Protein AF-A0A1G1YHZ7-F1 (afdb_monomer_lite)

Secondary structure (DSSP, 8-state):
-----TT-EEEEEESSHHHHHHHHHHS-GGGEEEEEEPTTS-EEEEEEE-HHHHHHHHHHHHHHT--EEEEEEETTEEEEEEEE--

Foldseek 3Di:
DDPDDPPKWKKKAFPDPVLVVVCPVVAPCVQWDFQDQAPVRGGGTIGTDDPVVVVVCVVCVVVVVTWIWMWIDDDPHTDDTDGDDD

Structure (mmCIF, N/CA/C/O backbone):
data_AF-A0A1G1YHZ7-F1
#
_entry.id   AF-A0A1G1YHZ7-F1
#
loop_
_atom_site.group_PDB
_atom_site.id
_atom_site.type_symbol
_atom_site.label_atom_id
_atom_site.label_alt_id
_atom_site.label_comp_id
_atom_site.label_asym_id
_atom_site.label_entity_id
_atom_site.label_seq_id
_atom_site.pdbx_PDB_ins_code
_atom_site.Cartn_x
_atom_site.Cartn_y
_atom_site.Cartn_z
_atom_site.occupancy
_atom_site.B_iso_or_equiv
_atom_site.auth_seq_id
_atom_site.auth_comp_id
_atom_site.auth_asym_id
_atom_site.auth_atom_id
_atom_site.pdbx_PDB_model_num
ATOM 1 N N . MET A 1 1 ? 15.625 -16.288 3.926 1.00 39.94 1 MET A N 1
ATOM 2 C CA . MET A 1 1 ? 15.847 -14.829 4.025 1.00 39.94 1 MET A CA 1
ATOM 3 C C . MET A 1 1 ? 15.592 -14.246 2.649 1.00 39.94 1 MET A C 1
ATOM 5 O O . MET A 1 1 ? 16.349 -14.543 1.736 1.00 39.94 1 MET A O 1
ATOM 9 N N . ASN A 1 2 ? 14.483 -13.529 2.470 1.00 42.94 2 ASN A N 1
ATOM 10 C CA . ASN A 1 2 ? 14.154 -12.917 1.183 1.00 42.94 2 ASN A CA 1
ATOM 11 C C . ASN A 1 2 ? 15.123 -11.757 0.914 1.00 42.94 2 ASN A C 1
ATOM 13 O O . ASN A 1 2 ? 15.280 -10.867 1.749 1.00 42.94 2 ASN A O 1
ATOM 17 N N . HIS A 1 3 ? 15.796 -11.801 -0.236 1.00 43.56 3 HIS A N 1
ATOM 18 C CA . HIS A 1 3 ? 16.681 -10.747 -0.724 1.00 43.56 3 HIS A CA 1
ATOM 19 C C . HIS A 1 3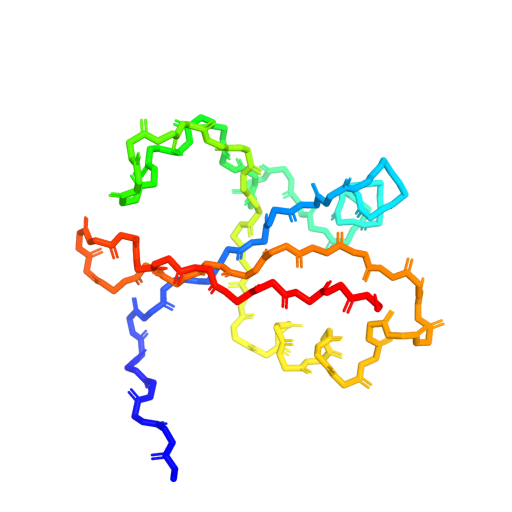 ? 15.848 -9.532 -1.161 1.00 43.56 3 HIS A C 1
ATOM 21 O O . HIS A 1 3 ? 15.589 -9.350 -2.346 1.00 43.56 3 HIS A O 1
ATOM 27 N N . PHE A 1 4 ? 15.401 -8.712 -0.211 1.00 53.47 4 PHE A N 1
ATOM 28 C CA . PHE A 1 4 ? 14.794 -7.416 -0.515 1.00 53.47 4 PHE A CA 1
ATOM 29 C C . PHE A 1 4 ? 15.911 -6.407 -0.775 1.00 53.47 4 PHE A C 1
ATOM 31 O O . PHE A 1 4 ? 16.744 -6.142 0.097 1.00 53.47 4 PHE A O 1
ATOM 38 N N . ASN A 1 5 ? 15.981 -5.892 -1.999 1.00 55.50 5 ASN A N 1
ATOM 39 C CA . ASN A 1 5 ? 17.013 -4.938 -2.378 1.00 55.50 5 ASN A CA 1
ATOM 40 C C . ASN A 1 5 ? 16.650 -3.564 -1.800 1.00 55.50 5 ASN A C 1
ATOM 42 O O . ASN A 1 5 ? 15.484 -3.184 -1.752 1.00 55.50 5 ASN A O 1
ATOM 46 N N . ARG A 1 6 ? 17.650 -2.759 -1.413 1.00 55.34 6 ARG A N 1
ATOM 47 C CA . ARG A 1 6 ? 17.472 -1.388 -0.873 1.00 55.34 6 ARG A CA 1
ATOM 48 C C . ARG A 1 6 ? 16.719 -0.409 -1.800 1.00 55.34 6 ARG A C 1
ATOM 50 O O . ARG A 1 6 ? 16.530 0.740 -1.424 1.00 55.34 6 ARG A O 1
ATOM 57 N N . GLN A 1 7 ? 16.345 -0.839 -3.003 1.00 65.88 7 GLN A N 1
ATOM 58 C CA . GLN A 1 7 ? 15.691 -0.046 -4.046 1.00 65.88 7 GLN A CA 1
ATOM 59 C C . GLN A 1 7 ? 14.217 -0.421 -4.265 1.00 65.88 7 GLN A C 1
ATOM 61 O O . GLN A 1 7 ? 13.570 0.175 -5.123 1.00 65.88 7 GLN A O 1
ATOM 66 N N . ASP A 1 8 ? 13.688 -1.396 -3.524 1.00 77.44 8 ASP A N 1
ATOM 67 C CA . ASP A 1 8 ? 12.301 -1.830 -3.684 1.00 77.44 8 ASP A CA 1
ATOM 68 C C . ASP A 1 8 ? 11.351 -0.784 -3.089 1.00 77.44 8 ASP A C 1
ATOM 70 O O . ASP A 1 8 ? 11.453 -0.428 -1.910 1.00 77.44 8 ASP A O 1
ATOM 74 N N . LEU A 1 9 ? 10.419 -0.289 -3.906 1.00 86.06 9 LEU A N 1
ATOM 75 C CA . LEU A 1 9 ? 9.352 0.602 -3.453 1.00 86.06 9 LEU A CA 1
ATOM 76 C C . LEU A 1 9 ? 8.102 -0.227 -3.171 1.00 86.06 9 LEU A C 1
ATOM 78 O O . LEU A 1 9 ? 7.690 -1.034 -4.003 1.00 86.06 9 LEU A O 1
ATOM 82 N N . TRP A 1 10 ? 7.492 -0.017 -2.011 1.00 88.06 10 TRP A N 1
ATOM 83 C CA . TRP A 1 10 ? 6.328 -0.776 -1.566 1.00 88.06 10 TRP A CA 1
ATOM 84 C C . TRP A 1 10 ? 5.077 0.074 -1.664 1.00 88.06 10 TRP A C 1
ATOM 86 O O . TRP A 1 10 ? 5.116 1.267 -1.370 1.00 88.06 10 TRP A O 1
ATOM 96 N N . PHE A 1 11 ? 3.974 -0.550 -2.054 1.00 90.44 11 PHE A N 1
ATOM 97 C CA . PHE A 1 11 ? 2.705 0.123 -2.263 1.00 90.44 11 PHE A CA 1
ATOM 98 C C . PHE A 1 11 ? 1.550 -0.661 -1.646 1.00 90.44 11 PHE A C 1
ATOM 100 O O . PHE A 1 11 ? 1.561 -1.893 -1.638 1.00 90.44 11 PHE A O 1
ATOM 107 N N . LEU A 1 12 ? 0.542 0.068 -1.177 1.00 90.88 12 LEU A N 1
ATOM 108 C CA . LEU A 1 12 ? -0.700 -0.462 -0.629 1.00 90.88 12 LEU A CA 1
ATOM 109 C C . LEU A 1 12 ? -1.898 0.018 -1.442 1.00 90.88 12 LEU A C 1
ATOM 111 O O . LEU A 1 12 ? -2.036 1.212 -1.697 1.00 90.88 12 LEU A O 1
ATOM 115 N N . GLU A 1 13 ? -2.784 -0.906 -1.785 1.00 91.00 13 GLU A N 1
ATOM 116 C CA . GLU A 1 13 ? -4.118 -0.613 -2.314 1.00 91.00 13 GLU A CA 1
ATOM 117 C C . GLU A 1 13 ? -5.144 -0.970 -1.234 1.00 91.00 13 GLU A C 1
ATOM 119 O O . GLU A 1 13 ? -5.274 -2.152 -0.909 1.00 91.00 13 GLU A O 1
ATOM 124 N N . PRO A 1 14 ? -5.860 0.002 -0.652 1.00 90.06 14 PRO A N 1
A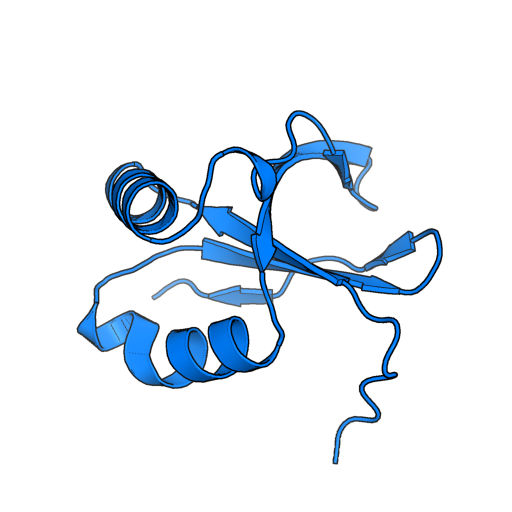TOM 125 C CA . PRO A 1 14 ? -6.957 -0.305 0.257 1.00 90.06 14 PRO A CA 1
ATOM 126 C C . PRO A 1 14 ? -8.109 -0.969 -0.509 1.00 90.06 14 PRO A C 1
ATOM 128 O O . PRO A 1 14 ? -8.520 -0.473 -1.556 1.00 90.06 14 PRO A O 1
ATOM 131 N N . LEU A 1 15 ? -8.652 -2.063 0.029 1.00 89.12 15 LEU A N 1
ATOM 132 C CA . LEU A 1 15 ? -9.790 -2.783 -0.562 1.00 89.12 15 LEU A CA 1
ATOM 133 C C . LEU A 1 15 ? -11.145 -2.307 -0.027 1.00 89.12 15 LEU A C 1
ATOM 135 O O . LEU A 1 15 ? -12.190 -2.676 -0.558 1.00 89.12 15 LEU A O 1
ATOM 139 N N . ASP A 1 16 ? -11.130 -1.481 1.016 1.00 89.56 16 ASP A N 1
ATOM 140 C CA . ASP A 1 16 ? -12.319 -0.930 1.649 1.00 89.56 16 ASP A CA 1
ATOM 141 C C . ASP A 1 16 ? -12.091 0.523 2.120 1.00 89.56 16 ASP A C 1
ATOM 143 O O . ASP A 1 16 ? -10.959 0.987 2.312 1.00 89.56 16 ASP A O 1
ATOM 147 N N . GLU A 1 17 ? -13.188 1.261 2.314 1.00 89.31 17 GLU A N 1
ATOM 148 C CA . GLU A 1 17 ? -13.150 2.680 2.695 1.00 89.31 17 GLU A CA 1
ATOM 149 C C . GLU A 1 17 ? -12.594 2.915 4.110 1.00 89.31 17 GLU A C 1
ATOM 151 O O . GLU A 1 17 ? -12.000 3.964 4.370 1.00 89.31 17 GLU A O 1
ATOM 156 N N . ARG A 1 18 ? -12.715 1.945 5.026 1.00 88.69 18 ARG A N 1
ATOM 157 C CA . ARG A 1 18 ? -12.131 2.051 6.371 1.00 88.69 18 ARG A CA 1
ATOM 158 C C . ARG A 1 18 ? -10.609 1.991 6.282 1.00 88.69 18 ARG A C 1
ATOM 160 O O . ARG A 1 18 ? -9.937 2.845 6.860 1.00 88.69 18 ARG A O 1
ATOM 167 N N . THR A 1 19 ? -10.059 1.038 5.538 1.00 89.06 19 THR A N 1
ATOM 168 C CA . THR A 1 19 ? -8.618 0.906 5.312 1.00 89.06 19 THR A CA 1
ATOM 169 C C . THR A 1 19 ? -8.074 2.143 4.611 1.00 89.06 19 THR A C 1
ATOM 171 O O . THR A 1 19 ? -7.059 2.694 5.035 1.00 89.06 19 THR A O 1
ATOM 174 N N . LYS A 1 20 ? -8.791 2.664 3.610 1.00 89.31 20 LYS A N 1
ATOM 175 C CA . LYS A 1 20 ? -8.445 3.925 2.941 1.00 89.31 20 LYS A CA 1
ATOM 176 C C . LYS A 1 20 ? -8.388 5.105 3.913 1.00 89.31 20 LYS A C 1
ATOM 178 O O . LYS A 1 20 ? -7.421 5.863 3.881 1.00 89.31 20 LYS A O 1
ATOM 183 N N . ALA A 1 21 ? -9.376 5.249 4.799 1.00 88.25 21 ALA A N 1
ATOM 184 C CA . ALA A 1 21 ? -9.393 6.307 5.808 1.00 88.25 21 ALA A CA 1
ATOM 185 C C . ALA A 1 21 ? -8.228 6.177 6.805 1.00 88.25 21 ALA A C 1
ATOM 187 O O . ALA A 1 21 ? -7.587 7.172 7.146 1.00 88.25 21 ALA A O 1
ATOM 188 N N . VAL A 1 22 ? -7.906 4.951 7.232 1.00 87.50 22 VAL A N 1
ATOM 189 C CA . VAL A 1 22 ? -6.762 4.684 8.116 1.00 87.50 22 VAL A CA 1
ATOM 190 C C . VAL A 1 22 ? -5.443 5.037 7.428 1.00 87.50 22 VAL A C 1
ATOM 192 O O . VAL A 1 22 ? -4.624 5.739 8.022 1.00 87.50 22 VAL A O 1
ATOM 195 N N . LEU A 1 23 ? -5.244 4.612 6.177 1.00 86.75 23 LEU A N 1
ATOM 196 C CA . LEU A 1 23 ? -4.047 4.956 5.405 1.00 86.75 23 LEU A CA 1
ATOM 197 C C . LEU A 1 23 ? -3.938 6.469 5.199 1.00 86.75 23 LEU A C 1
ATOM 199 O O . LE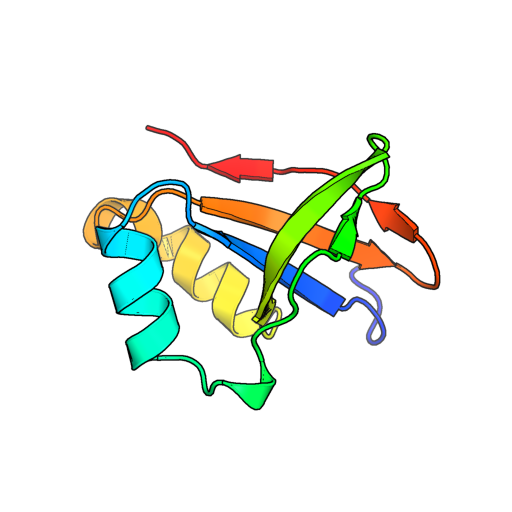U A 1 23 ? -2.880 7.029 5.461 1.00 86.75 23 LEU A O 1
ATOM 203 N N . ALA A 1 24 ? -5.028 7.149 4.837 1.00 87.44 24 ALA A N 1
ATOM 204 C CA . ALA A 1 24 ? -5.054 8.603 4.674 1.00 87.44 24 ALA A CA 1
ATOM 205 C C . ALA A 1 24 ? -4.783 9.375 5.981 1.00 87.44 24 ALA A C 1
ATOM 207 O O . ALA A 1 24 ? -4.258 10.483 5.942 1.00 87.44 24 ALA A O 1
ATOM 208 N N . SER A 1 25 ? -5.115 8.801 7.144 1.00 88.00 25 SER A N 1
ATOM 209 C CA . SER A 1 25 ? -4.805 9.394 8.452 1.00 88.00 25 SER A CA 1
ATOM 210 C C . SER A 1 25 ? -3.360 9.155 8.903 1.00 88.00 25 SER A C 1
ATOM 212 O O . SER A 1 25 ? -2.878 9.876 9.779 1.00 88.00 25 SER A O 1
ATOM 214 N N . LYS A 1 26 ? -2.695 8.114 8.393 1.00 84.06 26 LYS A N 1
ATOM 215 C CA . LYS A 1 26 ? -1.349 7.695 8.826 1.00 84.06 26 LYS A CA 1
ATOM 216 C C . LYS A 1 26 ? -0.252 8.085 7.842 1.00 84.06 26 LYS A C 1
ATOM 218 O O . LYS A 1 26 ? 0.896 8.222 8.253 1.00 84.06 26 LYS A O 1
ATOM 223 N N . LEU A 1 27 ? -0.598 8.231 6.570 1.00 85.25 27 LEU A N 1
ATOM 224 C CA . LEU A 1 27 ? 0.310 8.526 5.473 1.00 85.25 27 LEU A CA 1
ATOM 225 C C . LEU A 1 27 ? -0.060 9.881 4.881 1.00 85.25 27 LEU A C 1
ATOM 227 O O . LEU A 1 27 ? -1.236 10.179 4.673 1.00 85.25 27 LEU A O 1
ATOM 231 N N . SER A 1 28 ? 0.945 10.703 4.598 1.00 81.69 28 SER A N 1
ATOM 232 C CA . SER A 1 28 ? 0.732 11.996 3.960 1.00 81.69 28 SER A CA 1
ATOM 233 C C . SER A 1 28 ? 0.273 11.821 2.512 1.00 81.69 28 SER A C 1
ATOM 235 O O . SER A 1 28 ? 0.498 10.799 1.862 1.00 81.69 28 SER A O 1
ATOM 237 N N . GLN A 1 29 ? -0.363 12.861 1.975 1.00 80.94 29 GLN A N 1
ATOM 238 C CA . GLN A 1 29 ? -0.838 12.869 0.592 1.00 80.94 29 GLN A CA 1
ATOM 239 C C . GLN A 1 29 ? 0.305 12.739 -0.431 1.00 80.94 29 GLN A C 1
ATOM 241 O O . GLN A 1 29 ? 0.080 12.265 -1.537 1.00 80.94 29 GLN A O 1
ATOM 246 N N . GLU A 1 30 ? 1.534 13.088 -0.050 1.00 82.50 30 GLU A N 1
ATOM 247 C CA . GLU A 1 30 ? 2.746 12.892 -0.857 1.00 82.50 30 GLU A CA 1
ATOM 248 C C . GLU A 1 30 ? 3.076 11.411 -1.093 1.00 82.50 30 GLU A C 1
ATOM 250 O O . GLU A 1 30 ? 3.706 11.065 -2.089 1.00 82.50 30 GLU A O 1
ATOM 255 N N . ASN A 1 31 ? 2.620 10.519 -0.209 1.00 85.75 31 ASN A N 1
ATOM 256 C CA . ASN A 1 31 ? 2.744 9.076 -0.391 1.00 85.75 31 ASN A CA 1
ATOM 257 C C . ASN A 1 31 ? 1.661 8.504 -1.312 1.00 85.75 31 ASN A C 1
ATOM 259 O O . ASN A 1 31 ? 1.750 7.339 -1.698 1.00 85.75 31 ASN A O 1
ATOM 263 N N . PHE A 1 32 ? 0.633 9.280 -1.657 1.00 89.19 32 PHE A N 1
ATOM 264 C CA . PHE A 1 32 ? -0.476 8.802 -2.467 1.00 89.19 32 PHE A CA 1
ATOM 265 C C . PHE A 1 32 ? -0.208 9.006 -3.958 1.00 89.19 32 PHE A C 1
ATOM 267 O O . PHE A 1 32 ? -0.093 10.127 -4.447 1.00 89.19 32 PHE A O 1
ATOM 274 N N . SER A 1 33 ? -0.163 7.903 -4.697 1.00 86.81 33 SER A N 1
ATOM 275 C CA . SER A 1 33 ? -0.004 7.885 -6.145 1.00 86.81 33 SER A CA 1
ATOM 276 C C . SER A 1 33 ? -1.303 7.451 -6.812 1.00 86.81 33 SER A C 1
ATOM 278 O O . SER A 1 33 ? -1.797 6.351 -6.573 1.00 86.81 33 SER A O 1
ATOM 280 N N . ARG A 1 34 ? -1.850 8.308 -7.675 1.00 85.94 34 ARG A N 1
ATOM 281 C CA . ARG A 1 34 ? -3.083 8.017 -8.416 1.00 85.94 34 ARG A CA 1
ATOM 282 C C . ARG A 1 34 ? -2.785 7.330 -9.736 1.00 85.94 34 ARG A C 1
ATOM 284 O O . ARG A 1 34 ? -1.821 7.689 -10.410 1.00 85.94 34 ARG A O 1
ATOM 291 N N . GLN A 1 35 ? -3.669 6.418 -10.130 1.00 86.12 35 GLN A N 1
ATOM 292 C CA . GLN A 1 35 ? -3.669 5.791 -11.455 1.00 86.12 35 GLN A CA 1
ATOM 293 C C . GLN A 1 35 ? -2.326 5.160 -11.878 1.00 86.12 35 GLN A C 1
ATOM 295 O O . GLN A 1 35 ? -1.957 5.204 -13.054 1.00 86.12 35 GLN A O 1
ATOM 300 N N . ILE A 1 36 ? -1.606 4.547 -10.937 1.00 85.19 36 ILE A N 1
ATOM 301 C CA . ILE A 1 36 ? -0.398 3.772 -11.230 1.00 85.19 36 ILE A CA 1
ATOM 302 C C . ILE A 1 36 ? -0.798 2.562 -12.075 1.00 85.19 36 ILE A C 1
ATOM 304 O O . ILE A 1 36 ? -1.587 1.724 -11.637 1.00 85.19 36 ILE A O 1
ATOM 308 N N . GLU A 1 37 ? -0.242 2.465 -13.280 1.00 84.69 37 GLU A N 1
ATOM 309 C CA . GLU A 1 37 ? -0.394 1.284 -14.126 1.00 84.69 37 GLU A CA 1
ATOM 310 C C . GLU A 1 37 ? 0.397 0.114 -13.531 1.00 84.69 37 GLU A C 1
ATOM 312 O O . GLU A 1 37 ? 1.612 0.185 -13.324 1.00 84.69 37 GLU A O 1
ATOM 317 N N . CYS A 1 38 ? -0.319 -0.952 -13.197 1.00 82.06 38 CYS A N 1
ATOM 318 C CA . CYS A 1 38 ? 0.235 -2.167 -12.622 1.00 82.06 38 CYS A CA 1
ATOM 319 C C . CYS A 1 38 ? 0.626 -3.161 -13.727 1.00 82.06 38 CYS A C 1
ATOM 321 O O . CYS A 1 38 ? 0.217 -3.019 -14.877 1.00 82.06 38 CYS A O 1
ATOM 323 N N . ALA A 1 39 ? 1.390 -4.208 -13.394 1.00 77.94 39 ALA A N 1
ATOM 324 C CA . ALA A 1 39 ? 1.809 -5.212 -14.384 1.00 77.94 39 ALA A CA 1
ATOM 325 C C . ALA A 1 39 ? 0.655 -5.995 -15.039 1.00 77.94 39 ALA A C 1
ATOM 327 O O . ALA A 1 39 ? 0.866 -6.628 -16.069 1.00 77.94 39 ALA A O 1
ATOM 328 N N . ASP A 1 40 ? -0.548 -5.956 -14.465 1.00 81.00 40 ASP A N 1
ATOM 329 C CA . ASP A 1 40 ? -1.764 -6.521 -15.058 1.00 81.00 40 ASP A CA 1
ATOM 330 C C . ASP A 1 40 ? -2.472 -5.559 -16.034 1.00 81.00 40 ASP A C 1
ATOM 332 O O . ASP A 1 40 ? -3.542 -5.879 -16.546 1.00 81.00 40 ASP A O 1
ATOM 336 N N . GLY A 1 41 ? -1.890 -4.384 -16.297 1.00 82.88 41 GLY A N 1
ATOM 337 C CA . GLY A 1 41 ? -2.441 -3.359 -17.184 1.00 82.88 41 GLY A CA 1
ATOM 338 C C . GLY A 1 41 ? -3.550 -2.515 -16.554 1.00 82.88 41 GLY A C 1
ATOM 339 O O . GLY A 1 41 ? -4.101 -1.638 -17.217 1.00 82.88 41 GLY A O 1
ATOM 340 N N . LEU A 1 42 ? -3.889 -2.745 -15.282 1.00 86.12 42 LEU A N 1
ATOM 341 C CA . LEU A 1 42 ? -4.906 -1.968 -14.582 1.00 86.12 42 LEU A CA 1
ATOM 342 C C . LEU A 1 42 ? -4.272 -0.783 -13.849 1.00 86.12 42 LEU A C 1
ATOM 344 O O . LEU A 1 42 ? -3.192 -0.884 -13.261 1.00 86.12 42 LEU A O 1
ATOM 348 N N . LYS A 1 43 ? -4.969 0.354 -13.868 1.00 87.25 43 LYS A N 1
ATOM 349 C CA . LYS A 1 43 ? -4.563 1.571 -13.158 1.00 87.25 43 LYS A CA 1
ATOM 350 C C . LYS A 1 43 ? -5.173 1.595 -11.767 1.00 87.25 43 LYS A C 1
ATOM 352 O O . LYS A 1 43 ? 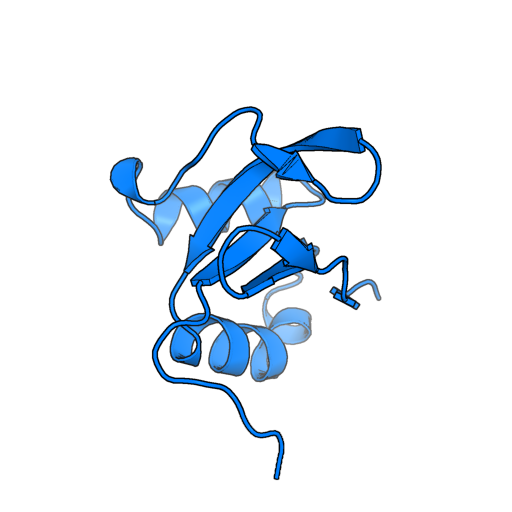-6.382 1.421 -11.632 1.00 87.25 43 LYS A O 1
ATOM 357 N N . ARG A 1 44 ? -4.342 1.834 -10.754 1.00 87.81 44 ARG A N 1
ATOM 358 C CA . ARG A 1 44 ? -4.745 1.790 -9.345 1.00 87.81 44 ARG A CA 1
ATOM 359 C C . ARG A 1 44 ? -4.259 2.986 -8.556 1.00 87.81 44 ARG A C 1
ATOM 361 O O . ARG A 1 44 ? -3.230 3.585 -8.861 1.00 87.81 44 ARG A O 1
ATOM 368 N N . ASP A 1 45 ? -5.006 3.278 -7.508 1.00 89.19 45 ASP A N 1
ATOM 369 C CA . ASP A 1 45 ? -4.682 4.297 -6.527 1.00 89.19 45 ASP A CA 1
ATOM 370 C C . ASP A 1 45 ? -3.925 3.635 -5.373 1.00 89.19 45 ASP A C 1
ATOM 372 O O . ASP A 1 45 ? -4.472 2.808 -4.645 1.00 89.19 45 ASP A O 1
ATOM 376 N N . LEU A 1 46 ? -2.641 3.965 -5.248 1.00 90.31 46 LEU A N 1
ATOM 377 C CA . LEU A 1 46 ? -1.692 3.256 -4.399 1.00 90.31 46 LEU A CA 1
ATOM 378 C C . LEU A 1 46 ? -1.017 4.200 -3.403 1.00 90.31 46 LEU A C 1
ATOM 380 O O . LEU A 1 46 ? -0.585 5.295 -3.759 1.00 90.31 46 LEU A O 1
ATOM 384 N N . TRP A 1 47 ? -0.845 3.749 -2.164 1.00 92.12 47 TRP A N 1
ATOM 385 C CA . TRP A 1 47 ? -0.031 4.433 -1.159 1.00 92.12 47 TRP A CA 1
ATOM 386 C C . TRP A 1 47 ? 1.366 3.843 -1.105 1.00 92.12 47 TRP A C 1
ATOM 388 O O . TRP A 1 47 ? 1.527 2.682 -0.742 1.00 92.12 47 TRP A O 1
ATOM 398 N N . GLN A 1 48 ? 2.379 4.648 -1.410 1.00 90.62 48 GLN A N 1
ATOM 399 C CA . GLN A 1 48 ? 3.770 4.267 -1.225 1.00 90.62 48 GLN A CA 1
ATOM 400 C C . GLN A 1 48 ? 4.117 4.240 0.265 1.00 90.62 48 GLN A C 1
ATOM 402 O O . GLN A 1 48 ? 3.944 5.228 0.978 1.00 90.62 48 GLN A O 1
ATOM 407 N N . VAL A 1 49 ? 4.673 3.128 0.728 1.00 89.50 49 VAL A N 1
ATOM 408 C CA . VAL A 1 49 ? 5.040 2.912 2.128 1.00 89.50 49 VAL A CA 1
ATOM 409 C C . VAL A 1 49 ? 6.449 2.346 2.251 1.00 89.50 49 VAL A C 1
ATOM 411 O O . VAL A 1 49 ? 7.054 1.887 1.283 1.00 89.50 49 VAL A O 1
ATOM 414 N N . SER A 1 50 ? 7.005 2.400 3.460 1.00 87.50 50 SER A N 1
ATOM 415 C CA . SER A 1 50 ? 8.275 1.743 3.757 1.00 87.50 50 SER A CA 1
ATOM 416 C C . SER A 1 50 ? 8.071 0.245 3.996 1.00 87.50 50 SER A C 1
ATOM 418 O O . SER A 1 50 ? 7.008 -0.193 4.435 1.00 87.50 50 SER A O 1
ATOM 420 N N . ASN A 1 51 ? 9.124 -0.547 3.788 1.00 83.81 51 ASN A N 1
ATOM 421 C CA . ASN A 1 51 ? 9.101 -1.976 4.109 1.00 83.81 51 ASN A CA 1
ATOM 422 C C . ASN A 1 51 ? 8.766 -2.235 5.594 1.00 83.81 51 ASN A C 1
ATOM 424 O O . ASN A 1 51 ? 8.004 -3.136 5.915 1.00 83.81 51 ASN A O 1
ATOM 428 N N . LEU A 1 52 ? 9.275 -1.403 6.513 1.00 84.88 52 LEU A N 1
ATOM 429 C CA . LEU A 1 52 ? 8.954 -1.516 7.944 1.00 84.88 52 LEU A CA 1
ATOM 430 C C . LEU A 1 52 ? 7.458 -1.326 8.220 1.00 84.88 52 LEU A C 1
ATOM 432 O O . LEU A 1 52 ? 6.903 -1.998 9.085 1.00 84.88 52 LEU A O 1
ATOM 436 N N . PHE A 1 53 ? 6.802 -0.431 7.478 1.00 86.88 53 PHE A N 1
ATOM 437 C CA . PHE A 1 53 ? 5.362 -0.225 7.587 1.00 86.88 53 PHE A CA 1
ATOM 438 C C . PHE A 1 53 ? 4.581 -1.451 7.099 1.00 86.88 53 PHE A C 1
ATOM 440 O O . PHE A 1 53 ? 3.626 -1.850 7.758 1.00 86.88 53 PHE A O 1
ATOM 447 N N . ILE A 1 54 ? 5.021 -2.085 6.003 1.00 85.44 54 ILE A N 1
ATOM 448 C CA . ILE A 1 54 ? 4.445 -3.349 5.515 1.00 85.44 54 ILE A CA 1
ATOM 449 C C . ILE A 1 54 ? 4.585 -4.455 6.558 1.00 85.44 54 ILE A C 1
ATOM 451 O O . ILE A 1 54 ? 3.588 -5.091 6.874 1.00 85.44 54 ILE A O 1
ATOM 455 N N . ILE A 1 55 ? 5.781 -4.658 7.121 1.00 84.50 55 ILE A N 1
ATOM 456 C CA . ILE A 1 55 ? 6.018 -5.695 8.139 1.00 84.50 55 ILE A CA 1
ATOM 457 C C . ILE A 1 55 ? 5.084 -5.482 9.337 1.00 84.50 55 ILE A C 1
ATOM 459 O O . ILE A 1 55 ? 4.375 -6.400 9.736 1.00 84.50 55 ILE A O 1
ATOM 463 N N . ASN A 1 56 ? 5.005 -4.251 9.850 1.00 85.19 56 ASN A N 1
ATOM 464 C CA . ASN A 1 56 ? 4.131 -3.924 10.977 1.00 85.19 56 ASN A CA 1
ATOM 465 C C . ASN A 1 56 ? 2.643 -4.151 10.643 1.00 85.19 56 ASN A C 1
ATOM 467 O O . ASN A 1 56 ? 1.899 -4.726 11.439 1.00 85.19 56 ASN A O 1
ATOM 471 N N . LEU A 1 57 ? 2.203 -3.759 9.443 1.00 84.06 57 LEU A N 1
ATOM 472 C CA . LEU A 1 57 ? 0.847 -4.043 8.976 1.00 84.06 57 LEU A CA 1
ATOM 473 C C . LEU A 1 57 ? 0.586 -5.544 8.854 1.00 84.06 57 LEU A C 1
ATOM 475 O O . LEU A 1 57 ? -0.453 -6.002 9.305 1.00 84.06 57 LEU A O 1
ATOM 479 N N . GLN A 1 58 ? 1.505 -6.325 8.292 1.00 82.88 58 GLN A N 1
ATOM 480 C CA . GLN A 1 58 ? 1.344 -7.775 8.143 1.00 82.88 58 GLN A CA 1
ATOM 481 C C . GLN A 1 58 ? 1.261 -8.511 9.485 1.00 82.88 58 GLN A C 1
ATOM 483 O O . GLN A 1 58 ? 0.568 -9.521 9.582 1.00 82.88 58 GLN A O 1
ATOM 488 N N . GLU A 1 59 ? 1.913 -8.004 10.527 1.00 83.88 59 GLU A N 1
ATOM 489 C CA . GLU A 1 59 ? 1.806 -8.573 11.874 1.00 83.88 59 GLU A CA 1
ATOM 490 C C . GLU A 1 59 ? 0.480 -8.215 12.562 1.00 83.88 59 GLU A C 1
ATOM 492 O O . GLU A 1 59 ? -0.005 -8.977 13.396 1.00 83.88 59 GLU A O 1
ATOM 497 N N . ASN A 1 60 ? -0.138 -7.086 12.200 1.00 80.12 60 ASN A N 1
ATOM 498 C CA . ASN A 1 60 ? -1.263 -6.524 12.951 1.00 80.12 60 ASN A CA 1
ATOM 499 C C . ASN A 1 60 ? -2.560 -6.322 12.140 1.00 80.12 60 ASN A C 1
ATOM 501 O O . ASN A 1 60 ? -3.559 -5.874 12.702 1.00 80.12 60 ASN A O 1
ATOM 505 N N . TRP A 1 61 ? -2.598 -6.640 10.842 1.00 80.88 61 TRP A N 1
ATOM 506 C CA . TRP A 1 61 ? -3.730 -6.303 9.960 1.00 80.88 61 TRP A CA 1
ATOM 507 C C . TRP A 1 61 ? -5.055 -6.894 10.444 1.00 80.88 61 TRP A C 1
ATOM 509 O O . TRP A 1 61 ? -6.067 -6.196 10.415 1.00 80.88 61 TRP A O 1
ATOM 519 N N . ARG A 1 62 ? -5.038 -8.127 10.973 1.00 78.31 62 ARG A N 1
ATOM 520 C CA . ARG A 1 62 ? -6.224 -8.775 11.562 1.00 78.31 62 ARG A CA 1
ATOM 521 C C . ARG A 1 62 ? -6.728 -8.037 12.792 1.00 78.31 62 ARG A C 1
ATOM 523 O O . ARG A 1 62 ? -7.923 -7.808 12.923 1.00 78.31 62 ARG A O 1
ATOM 530 N N . ALA A 1 63 ? -5.819 -7.620 13.673 1.00 80.88 63 ALA A N 1
ATOM 531 C CA . ALA A 1 63 ? -6.176 -6.864 14.872 1.00 80.88 63 ALA A CA 1
ATOM 532 C C . ALA A 1 63 ? -6.790 -5.498 14.522 1.00 80.88 63 ALA A C 1
ATOM 534 O O . ALA A 1 63 ? -7.669 -5.010 15.231 1.00 80.88 63 ALA A O 1
ATOM 535 N N . PHE A 1 64 ? -6.364 -4.897 13.409 1.00 77.69 64 PHE A N 1
ATOM 536 C CA . PHE A 1 64 ? -6.904 -3.627 12.931 1.00 77.69 64 PHE A CA 1
ATOM 537 C C . PHE A 1 64 ? -8.117 -3.767 11.999 1.00 77.69 64 PHE A C 1
ATOM 539 O O . PHE A 1 64 ? -8.790 -2.759 11.752 1.00 77.69 64 PHE A O 1
ATOM 546 N N . GLY A 1 65 ? -8.423 -4.979 11.523 1.00 84.06 65 GLY A N 1
ATOM 547 C CA . GLY A 1 65 ? -9.470 -5.243 10.534 1.00 84.06 65 GLY A CA 1
ATOM 548 C C . GLY A 1 65 ? -9.245 -4.457 9.243 1.00 84.06 65 GLY A C 1
ATOM 549 O O . GLY A 1 65 ? -10.147 -3.746 8.806 1.00 84.06 65 GLY A O 1
ATOM 550 N N . LEU A 1 66 ? -8.015 -4.491 8.719 1.00 85.19 66 LEU A N 1
ATOM 551 C CA . LEU A 1 66 ? -7.611 -3.763 7.512 1.00 85.19 66 LEU A CA 1
ATOM 552 C C . LEU A 1 66 ? -7.497 -4.722 6.330 1.00 85.19 66 LEU A C 1
ATOM 554 O O . LEU A 1 66 ? -6.788 -5.721 6.438 1.00 85.19 66 LEU A O 1
ATOM 558 N N . HIS A 1 67 ? -8.135 -4.394 5.206 1.00 88.38 67 HIS A N 1
ATOM 559 C CA . HIS A 1 67 ? -8.069 -5.178 3.972 1.00 88.38 67 HIS A CA 1
ATOM 560 C C . HIS A 1 67 ? -7.340 -4.385 2.884 1.00 88.38 67 HIS A C 1
ATOM 562 O O . HIS A 1 67 ? -7.736 -3.273 2.518 1.00 88.38 67 HIS A O 1
ATOM 568 N N . PHE A 1 68 ? -6.253 -4.946 2.359 1.00 88.62 68 PHE A N 1
ATOM 569 C CA . PHE A 1 68 ? -5.415 -4.276 1.369 1.00 88.62 68 PHE A CA 1
ATOM 570 C C . PHE A 1 68 ? -4.631 -5.269 0.505 1.00 88.62 68 PHE A C 1
ATOM 572 O O . PHE A 1 68 ? -4.281 -6.364 0.945 1.00 88.62 68 PHE A O 1
ATOM 579 N N . ASN A 1 69 ? -4.290 -4.852 -0.714 1.00 88.56 69 ASN A N 1
ATOM 580 C CA . ASN A 1 69 ? -3.271 -5.522 -1.520 1.00 88.56 69 ASN A CA 1
ATOM 581 C C . ASN A 1 69 ? -1.909 -4.859 -1.303 1.00 88.56 69 ASN A C 1
ATOM 583 O O . ASN A 1 69 ? -1.810 -3.634 -1.196 1.00 88.56 69 ASN A O 1
ATOM 587 N N . ILE A 1 70 ? -0.850 -5.668 -1.311 1.00 88.38 70 ILE A N 1
ATOM 588 C CA . ILE A 1 70 ? 0.537 -5.194 -1.314 1.00 88.38 70 ILE A CA 1
ATOM 589 C C . ILE A 1 70 ? 1.116 -5.349 -2.720 1.00 88.38 70 ILE A C 1
ATOM 591 O O . ILE A 1 70 ? 1.035 -6.423 -3.324 1.00 88.38 70 ILE A O 1
ATOM 595 N N . TYR A 1 71 ? 1.763 -4.293 -3.209 1.00 87.31 71 TYR A N 1
ATOM 596 C CA . TYR A 1 71 ? 2.534 -4.299 -4.448 1.00 87.31 71 TYR A CA 1
ATOM 597 C C . TYR A 1 71 ? 3.980 -3.903 -4.169 1.00 87.31 71 TYR A C 1
ATOM 599 O O . TYR A 1 71 ? 4.257 -3.067 -3.308 1.00 87.31 71 TYR A O 1
ATOM 607 N N . VAL A 1 72 ? 4.909 -4.473 -4.934 1.00 86.31 72 VAL A N 1
ATOM 608 C CA . VAL A 1 72 ? 6.327 -4.116 -4.871 1.00 86.31 72 VAL A CA 1
ATOM 609 C C . VAL A 1 72 ? 6.796 -3.685 -6.252 1.00 86.31 72 VAL A C 1
ATOM 611 O O . VAL A 1 72 ? 6.600 -4.383 -7.245 1.00 86.31 72 VAL A O 1
ATOM 614 N N . LYS A 1 73 ? 7.410 -2.510 -6.341 1.00 82.81 73 LYS A N 1
ATOM 615 C CA . LYS A 1 73 ? 8.082 -2.046 -7.549 1.00 82.81 73 LYS A CA 1
ATOM 616 C C . LYS A 1 73 ? 9.562 -2.353 -7.425 1.00 82.81 73 LYS A C 1
ATOM 618 O O . LYS A 1 73 ? 10.253 -1.769 -6.592 1.00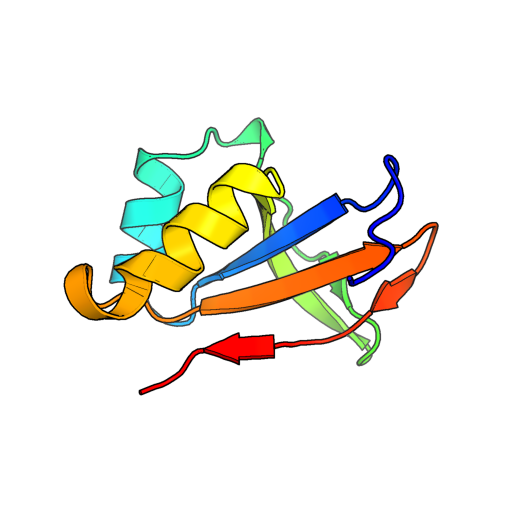 82.81 73 LYS A O 1
ATOM 623 N N . HIS A 1 74 ? 10.033 -3.246 -8.286 1.00 78.25 74 HIS A N 1
ATOM 624 C CA . HIS A 1 74 ? 11.447 -3.534 -8.455 1.00 78.25 74 HIS A CA 1
ATOM 625 C C . HIS A 1 74 ? 11.899 -2.925 -9.785 1.00 78.25 74 HIS A C 1
ATOM 627 O O . HIS A 1 74 ? 11.476 -3.371 -10.857 1.00 78.25 74 HIS A O 1
ATOM 633 N N . LYS A 1 75 ? 12.751 -1.893 -9.726 1.00 75.88 75 LYS A N 1
ATOM 634 C CA . LYS A 1 75 ? 13.150 -1.089 -10.898 1.00 75.88 75 LYS A CA 1
ATOM 635 C C . LYS A 1 75 ? 11.918 -0.484 -11.597 1.00 75.88 75 LYS A C 1
ATOM 637 O O . LYS A 1 75 ? 11.084 0.127 -10.937 1.00 75.88 75 LYS A O 1
ATOM 642 N N . ASP A 1 76 ? 11.771 -0.669 -12.908 1.00 69.25 76 ASP A N 1
ATOM 643 C CA . ASP A 1 76 ? 10.665 -0.113 -13.700 1.00 69.25 76 ASP A CA 1
ATOM 644 C C . ASP A 1 76 ? 9.419 -1.008 -13.746 1.00 69.25 76 ASP A C 1
ATOM 646 O O . ASP A 1 76 ? 8.466 -0.700 -14.457 1.00 69.25 76 ASP A O 1
ATOM 650 N N . ARG A 1 77 ? 9.395 -2.121 -13.000 1.00 67.56 77 ARG A N 1
ATOM 651 C CA . ARG A 1 77 ? 8.268 -3.062 -13.010 1.00 67.56 77 ARG A CA 1
ATOM 652 C C . ARG A 1 77 ? 7.607 -3.149 -11.642 1.00 67.56 77 ARG A C 1
ATOM 654 O O . ARG A 1 77 ? 8.251 -3.493 -10.652 1.00 67.56 77 ARG A O 1
ATOM 661 N N . LEU A 1 78 ? 6.304 -2.875 -11.603 1.00 71.44 78 LEU A N 1
ATOM 662 C CA . LEU A 1 78 ? 5.459 -3.174 -10.451 1.00 71.44 78 LEU A CA 1
ATOM 663 C C . LEU A 1 78 ? 5.120 -4.670 -10.480 1.00 71.44 78 LEU A C 1
ATOM 665 O O . LEU A 1 78 ? 4.263 -5.094 -11.250 1.00 71.44 78 LEU A O 1
ATOM 669 N N . ALA A 1 79 ? 5.825 -5.483 -9.697 1.00 60.56 79 A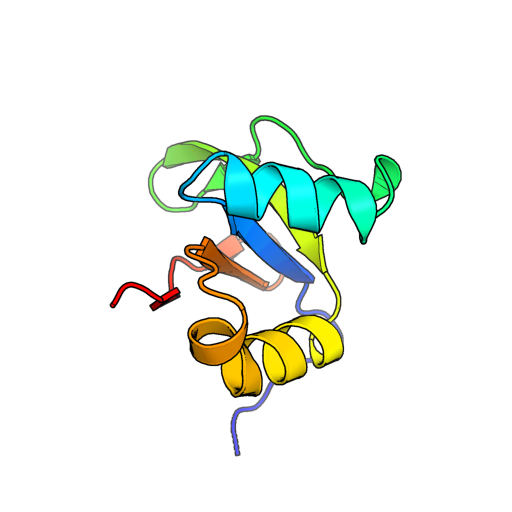LA A N 1
ATOM 670 C CA . ALA A 1 79 ? 5.522 -6.901 -9.554 1.00 60.56 79 ALA A CA 1
ATOM 671 C C . ALA A 1 79 ? 4.263 -7.070 -8.686 1.00 60.56 79 ALA A C 1
ATOM 673 O O . ALA A 1 79 ? 4.104 -6.422 -7.646 1.00 60.56 79 ALA A O 1
ATOM 674 N N . ALA A 1 80 ? 3.333 -7.898 -9.162 1.00 61.38 80 ALA A N 1
ATOM 675 C CA . ALA A 1 80 ? 1.976 -7.945 -8.643 1.00 61.38 80 ALA A CA 1
ATOM 676 C C . ALA A 1 80 ? 1.824 -8.757 -7.344 1.00 61.38 80 ALA A C 1
ATOM 678 O O . ALA A 1 80 ? 2.321 -9.875 -7.228 1.00 61.38 80 ALA A O 1
ATOM 679 N N . ARG A 1 81 ? 1.040 -8.135 -6.453 1.00 59.16 81 ARG A N 1
ATOM 680 C CA . ARG A 1 81 ? -0.043 -8.642 -5.596 1.00 59.16 81 ARG A CA 1
ATOM 681 C C . ARG A 1 81 ? 0.258 -9.788 -4.631 1.00 59.16 81 ARG A C 1
ATOM 683 O O . ARG A 1 81 ? 0.203 -10.961 -4.981 1.00 59.16 81 ARG A O 1
ATOM 690 N N . TRP A 1 82 ? 0.387 -9.407 -3.364 1.00 61.94 82 TRP A N 1
ATOM 691 C CA . TRP A 1 82 ? -0.033 -10.247 -2.246 1.00 61.94 82 TRP A CA 1
ATOM 692 C C . TRP A 1 82 ? -1.385 -9.713 -1.782 1.00 61.94 82 TRP A C 1
ATOM 694 O O . TRP A 1 82 ? -1.470 -8.569 -1.331 1.00 61.94 82 TRP A O 1
ATOM 704 N N . GLU A 1 83 ? -2.438 -10.505 -1.958 1.00 56.38 83 GLU A N 1
ATOM 705 C CA . GLU A 1 83 ? -3.741 -10.205 -1.372 1.00 56.38 83 GLU A CA 1
ATOM 706 C C . GLU A 1 83 ? -3.726 -10.664 0.082 1.00 56.38 83 GLU A C 1
ATOM 708 O O . GLU A 1 83 ? -3.437 -11.827 0.370 1.00 56.38 83 GLU A O 1
ATOM 713 N N . ILE A 1 84 ? -3.995 -9.735 0.995 1.00 55.69 84 ILE A N 1
ATOM 714 C CA . ILE A 1 84 ? -4.259 -10.053 2.392 1.00 55.69 84 ILE A CA 1
ATOM 715 C C . ILE A 1 84 ? -5.748 -9.795 2.607 1.00 55.69 84 ILE A C 1
ATOM 717 O O . ILE A 1 84 ? -6.172 -8.669 2.870 1.00 55.69 84 ILE A O 1
ATOM 721 N N . ALA A 1 85 ? -6.530 -10.850 2.406 1.00 51.34 85 ALA A N 1
ATOM 722 C CA . ALA A 1 85 ? -7.951 -10.917 2.708 1.00 51.34 85 ALA A CA 1
ATOM 723 C C . ALA A 1 85 ? -8.173 -11.994 3.782 1.00 51.34 85 ALA A C 1
ATOM 725 O O . ALA A 1 85 ? -7.365 -12.922 3.903 1.00 51.34 85 ALA A O 1
ATOM 726 N N . ASP A 1 86 ? -9.214 -11.815 4.594 1.00 48.59 86 ASP A N 1
ATOM 727 C CA . ASP A 1 86 ? -9.627 -12.787 5.615 1.00 48.59 86 ASP A CA 1
ATOM 728 C C . ASP A 1 86 ? -10.138 -14.094 4.985 1.00 48.59 86 ASP A C 1
ATOM 730 O O . ASP A 1 86 ? -10.883 -14.013 3.978 1.00 48.59 86 ASP A O 1
#

Organism: NCBI:txid1797543

pLDDT: mean 79.56, std 12.9, range [39.94, 92.12]

Radius of gyration: 12.39 Å; chains: 1; bounding box: 31×28×32 Å

Sequence (86 aa):
MNHFNRQDLWFLEPLDERTKAVLASKLSQENFSRQIECADGLKRDLWQVSNLFIINLQENWRAFGLHFNIYVKHKDRLAARWEIAD